Protein AF-K1SPV8-F1 (afdb_monomer)

pLDDT: mean 79.71, std 7.49, range [58.59, 88.69]

Radius of gyration: 21.26 Å; Cα contacts (8 Å, |Δi|>4): 88; chains: 1; bounding box: 41×30×56 Å

Solvent-accessible surface area (backbone atoms only — not comparable to full-atom values): 4701 Å² total; per-residue (Å²): 135,50,61,55,73,54,96,88,42,47,31,58,84,72,56,34,34,48,78,49,71,62,72,85,70,73,63,61,72,45,67,46,76,45,76,46,91,96,56,90,68,63,48,77,44,76,68,86,44,64,59,91,72,88,76,56,72,46,66,48,73,87,62,96,47,75,80,74,74,112

Sequence (70 aa):
MNYFVYNGISSLDMGLRIESKNVFSAPEYDVTFQSIPGRNGDLILPNGRYPNVQVTYSVFLPAKSIAELA

Secondary structure (DSSP, 8-state):
----EETTEETTTTT-EEEEEE---PPPP-EEEEEPTTSSSEEEEE-S--PPPPPEEEEE---SSGGGG-

Foldseek 3Di:
DFWDADPNDIVVVVQKTFPDWPPPDDFDFDWDWDDDPPDPGTDIDGPVDGDDDDIDTDIDHDDPDPVVVD

Nearest PDB structures (foldseek):
  2x8k-assembly1_A  TM=8.050E-01  e=5.481E-01  Bacillus phage SPP1
  2x8k-assembly1_C  TM=6.923E-01  e=8.349E-01  Bacillus phage SPP1

Structure (mmCIF, N/CA/C/O backbone):
data_AF-K1SPV8-F1
#
_entry.id   AF-K1SPV8-F1
#
loop_
_atom_site.group_PDB
_atom_site.id
_atom_site.type_symbol
_atom_site.label_atom_id
_atom_site.label_alt_id
_atom_site.label_comp_id
_atom_site.label_asym_id
_atom_site.label_entity_id
_atom_site.label_seq_id
_atom_site.pdbx_PDB_ins_code
_atom_site.Cartn_x
_atom_site.Cartn_y
_atom_site.Cartn_z
_atom_site.occupancy
_atom_site.B_iso_or_equiv
_atom_site.auth_seq_id
_atom_site.auth_comp_id
_atom_site.auth_asym_id
_atom_site.auth_atom_id
_atom_site.pdbx_PDB_model_num
ATOM 1 N N . MET A 1 1 ? 9.209 -11.740 -5.924 1.00 58.81 1 MET A N 1
ATOM 2 C CA . MET A 1 1 ? 7.985 -11.678 -6.754 1.00 58.81 1 MET A CA 1
ATOM 3 C C . MET A 1 1 ? 7.832 -10.220 -7.184 1.00 58.81 1 MET A C 1
ATOM 5 O O . MET A 1 1 ? 7.221 -9.451 -6.458 1.00 58.81 1 MET A O 1
ATOM 9 N N . ASN A 1 2 ? 8.492 -9.807 -8.274 1.00 75.12 2 ASN A N 1
ATOM 10 C CA . ASN A 1 2 ? 8.733 -8.380 -8.587 1.00 75.12 2 ASN A CA 1
ATOM 11 C C . ASN A 1 2 ? 7.902 -7.886 -9.781 1.00 75.12 2 ASN A C 1
ATOM 13 O O . ASN A 1 2 ? 8.326 -6.995 -10.513 1.00 75.12 2 ASN A O 1
ATOM 17 N N . TYR A 1 3 ? 6.746 -8.503 -10.007 1.00 80.00 3 TYR A N 1
ATOM 18 C CA . TYR A 1 3 ? 5.817 -8.136 -11.067 1.00 80.00 3 TYR A CA 1
ATOM 19 C C . TYR A 1 3 ? 4.381 -8.233 -10.567 1.00 80.00 3 TYR A C 1
ATOM 21 O O . TYR A 1 3 ? 4.102 -8.948 -9.600 1.00 80.00 3 TYR A O 1
ATOM 29 N N . PHE A 1 4 ? 3.484 -7.494 -11.209 1.00 82.81 4 PHE A N 1
ATOM 30 C CA . PHE A 1 4 ? 2.047 -7.604 -10.987 1.00 82.81 4 PHE A CA 1
ATOM 31 C C . 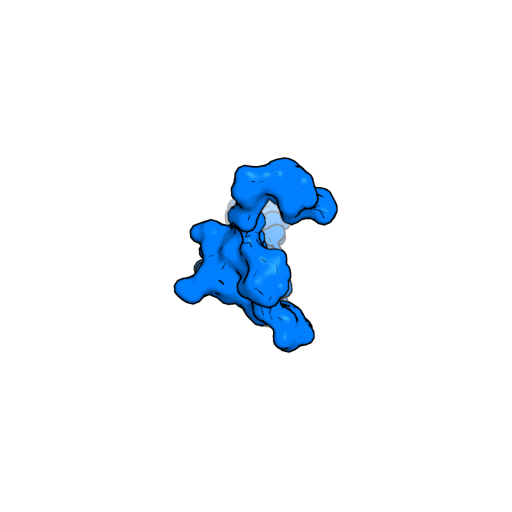PHE A 1 4 ? 1.365 -7.999 -12.294 1.00 82.81 4 PHE A C 1
ATOM 33 O O . PHE A 1 4 ? 1.871 -7.708 -13.376 1.00 82.81 4 PHE A O 1
ATOM 40 N N . VAL A 1 5 ? 0.222 -8.671 -12.183 1.00 86.50 5 VAL A N 1
ATOM 41 C CA . VAL A 1 5 ? -0.649 -8.960 -13.323 1.00 86.50 5 VAL A CA 1
ATOM 42 C C . VAL A 1 5 ? -1.883 -8.089 -13.177 1.00 86.50 5 VAL A C 1
ATOM 44 O O . VAL A 1 5 ? -2.565 -8.149 -12.154 1.00 86.50 5 VAL A O 1
ATOM 47 N N . TYR A 1 6 ? -2.152 -7.269 -14.185 1.00 83.44 6 TYR A N 1
ATOM 48 C CA . TYR A 1 6 ? -3.329 -6.415 -14.235 1.00 83.44 6 TYR A CA 1
ATOM 49 C C . TYR A 1 6 ? -4.089 -6.682 -15.527 1.00 83.44 6 TYR A C 1
ATOM 51 O O . TYR A 1 6 ? -3.519 -6.618 -16.612 1.00 83.44 6 TYR A O 1
ATOM 59 N N . ASN A 1 7 ? -5.377 -7.011 -15.401 1.00 87.00 7 ASN A N 1
ATOM 60 C CA . ASN A 1 7 ? -6.247 -7.327 -16.536 1.00 87.00 7 ASN A CA 1
ATOM 61 C C . ASN A 1 7 ? -5.658 -8.392 -17.494 1.00 87.00 7 ASN A C 1
ATOM 63 O O . ASN A 1 7 ? -5.758 -8.278 -18.711 1.00 87.00 7 ASN A O 1
ATOM 67 N N . GLY A 1 8 ? -4.979 -9.402 -16.939 1.00 87.12 8 GLY A N 1
ATOM 68 C CA . GLY A 1 8 ? -4.331 -10.469 -17.711 1.00 87.12 8 GLY A CA 1
ATOM 69 C C . GLY A 1 8 ? -2.974 -10.112 -18.329 1.00 87.12 8 GLY A C 1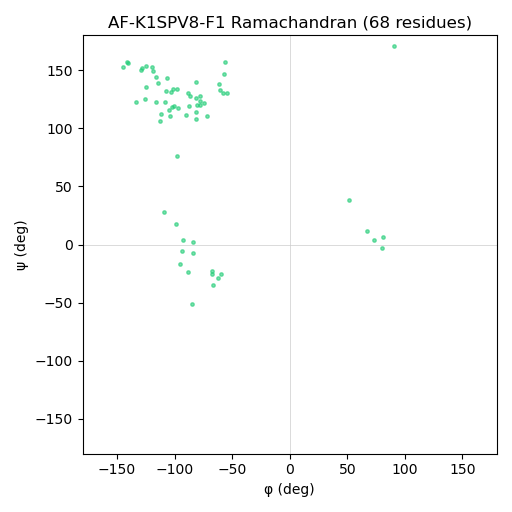
ATOM 70 O O . GLY A 1 8 ? -2.344 -10.994 -18.900 1.00 87.12 8 GLY A O 1
ATOM 71 N N . ILE A 1 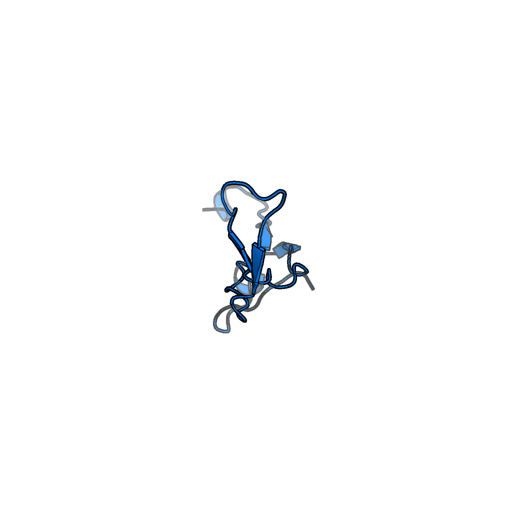9 ? -2.494 -8.873 -18.184 1.00 86.44 9 ILE A N 1
ATOM 72 C CA . ILE A 1 9 ? -1.189 -8.437 -18.698 1.00 86.44 9 ILE A CA 1
ATOM 73 C C . ILE A 1 9 ? -0.184 -8.365 -17.549 1.00 86.44 9 ILE A C 1
ATOM 75 O O . ILE A 1 9 ? -0.470 -7.793 -16.492 1.00 86.44 9 ILE A O 1
ATOM 79 N N . SER A 1 10 ? 0.998 -8.950 -17.743 1.00 85.56 10 SER A N 1
ATOM 80 C CA . SER A 1 10 ? 2.083 -8.879 -16.768 1.00 85.56 10 SER A CA 1
ATOM 81 C C . SER A 1 10 ? 2.847 -7.567 -16.904 1.00 85.56 10 SER A C 1
ATOM 83 O O . SER A 1 10 ? 3.178 -7.139 -18.009 1.00 85.56 10 SER A O 1
ATOM 85 N N . SER A 1 11 ? 3.227 -6.956 -15.780 1.00 84.19 11 SER A N 1
ATOM 86 C CA . SER A 1 11 ? 4.110 -5.783 -15.788 1.00 84.19 11 SER A CA 1
ATOM 87 C C . SER A 1 11 ? 5.467 -6.085 -16.442 1.00 84.19 11 SER A C 1
ATOM 89 O O . SER A 1 11 ? 6.096 -5.182 -16.986 1.00 84.19 11 SER A O 1
ATOM 91 N N . LEU A 1 12 ? 5.901 -7.354 -16.445 1.00 83.69 12 LEU A N 1
ATOM 92 C CA . LEU A 1 12 ? 7.137 -7.787 -17.108 1.00 83.69 12 LEU A CA 1
ATOM 93 C C . LEU A 1 12 ? 7.067 -7.670 -18.628 1.00 83.69 12 LEU A C 1
ATOM 95 O O . LEU A 1 12 ? 8.076 -7.324 -19.236 1.00 83.69 12 LEU A O 1
ATOM 99 N N . ASP A 1 13 ? 5.897 -7.914 -19.221 1.00 83.62 13 ASP A N 1
ATOM 100 C CA . ASP A 1 13 ? 5.697 -7.800 -20.671 1.00 83.62 13 ASP A CA 1
ATOM 101 C C . ASP A 1 13 ? 5.807 -6.335 -21.122 1.00 83.62 13 ASP A C 1
ATOM 103 O O . ASP A 1 13 ? 6.155 -6.049 -22.263 1.00 83.62 13 ASP A O 1
ATOM 107 N N . MET A 1 14 ? 5.578 -5.401 -20.192 1.00 80.56 14 MET A N 1
ATOM 108 C CA . MET A 1 14 ? 5.766 -3.959 -20.369 1.00 80.56 14 MET A CA 1
ATOM 109 C C . MET A 1 14 ? 7.163 -3.472 -19.936 1.00 80.56 14 MET A C 1
ATOM 111 O O . MET A 1 14 ? 7.413 -2.271 -19.903 1.00 80.56 14 MET A O 1
ATOM 115 N N . GLY A 1 15 ? 8.068 -4.373 -19.535 1.00 80.69 15 GLY A N 1
ATOM 116 C CA . GLY A 1 15 ? 9.402 -4.023 -19.032 1.00 80.69 15 GLY A CA 1
ATOM 117 C C . GLY A 1 15 ? 9.432 -3.420 -17.619 1.00 80.69 15 GLY A C 1
ATOM 118 O O . GLY A 1 15 ? 10.507 -3.075 -17.128 1.00 80.69 15 GLY A O 1
ATOM 119 N N . LEU A 1 16 ? 8.290 -3.324 -16.931 1.00 82.19 16 LEU A N 1
ATOM 120 C CA . LEU A 1 16 ? 8.163 -2.715 -15.607 1.00 82.19 16 LEU A CA 1
ATOM 121 C C . LEU A 1 16 ? 8.458 -3.721 -14.491 1.00 82.19 16 LEU A C 1
ATOM 123 O O . LEU A 1 16 ? 7.843 -4.792 -14.393 1.00 82.19 16 LEU A O 1
ATOM 127 N N . ARG A 1 17 ? 9.370 -3.341 -13.591 1.00 84.19 17 ARG A N 1
ATOM 128 C CA . ARG A 1 17 ? 9.732 -4.129 -12.406 1.00 84.19 17 ARG A CA 1
ATOM 129 C C . ARG A 1 17 ? 9.320 -3.408 -11.132 1.00 84.19 17 ARG A C 1
ATOM 131 O O . ARG A 1 17 ? 9.498 -2.202 -11.012 1.00 84.19 17 ARG A O 1
ATOM 138 N N . ILE A 1 18 ? 8.786 -4.158 -10.172 1.00 83.94 18 ILE A N 1
ATOM 139 C CA . ILE A 1 18 ? 8.433 -3.640 -8.847 1.00 83.94 18 ILE A CA 1
ATOM 140 C C . ILE A 1 18 ? 9.708 -3.513 -8.011 1.00 83.94 18 ILE A C 1
ATOM 142 O O . ILE A 1 18 ? 10.419 -4.499 -7.818 1.00 83.94 18 ILE A O 1
ATOM 146 N N . GLU A 1 19 ? 9.964 -2.309 -7.507 1.00 81.06 19 GLU A N 1
ATOM 147 C CA . GLU A 1 19 ? 11.025 -2.016 -6.539 1.00 81.06 19 GLU A CA 1
ATOM 148 C C . GLU A 1 19 ? 10.543 -2.295 -5.116 1.00 81.06 19 GLU A C 1
ATOM 150 O O . GLU A 1 19 ? 11.175 -3.027 -4.358 1.00 81.06 19 GLU A O 1
ATOM 155 N N . SER A 1 20 ? 9.383 -1.742 -4.763 1.00 76.81 20 SER A N 1
ATOM 156 C CA . SER A 1 20 ? 8.771 -1.933 -3.456 1.00 76.81 20 SER A CA 1
ATOM 157 C C . SER A 1 20 ? 7.255 -1.978 -3.566 1.00 76.81 20 SER A C 1
ATOM 159 O O . SER A 1 20 ? 6.636 -1.440 -4.488 1.00 76.81 20 SER A O 1
ATOM 161 N N . LYS A 1 21 ? 6.646 -2.685 -2.619 1.00 71.12 21 LYS A N 1
ATOM 162 C CA . LYS A 1 21 ? 5.208 -2.903 -2.588 1.00 71.12 21 LYS A CA 1
ATOM 163 C C . LYS A 1 21 ? 4.707 -2.653 -1.179 1.00 71.12 21 LYS A C 1
ATOM 165 O O . LYS A 1 21 ? 5.141 -3.335 -0.254 1.00 71.12 21 LYS A O 1
ATOM 170 N N . ASN A 1 22 ? 3.766 -1.729 -1.025 1.00 66.12 22 ASN A N 1
ATOM 171 C CA . ASN A 1 22 ? 3.093 -1.521 0.251 1.00 66.12 22 ASN A CA 1
ATOM 172 C C . ASN A 1 22 ? 1.752 -2.274 0.235 1.00 66.12 22 ASN A C 1
ATOM 174 O O . ASN A 1 22 ? 0.705 -1.697 -0.035 1.00 66.12 22 ASN A O 1
ATOM 178 N N . VAL A 1 23 ? 1.807 -3.605 0.393 1.00 61.47 23 VAL A N 1
ATOM 179 C CA . VAL A 1 23 ? 0.614 -4.490 0.338 1.00 61.47 23 VAL A CA 1
ATOM 180 C C . VAL A 1 23 ? 0.019 -4.810 1.692 1.00 61.47 23 VAL A C 1
ATOM 182 O O . VAL A 1 23 ? -1.058 -5.393 1.752 1.00 61.47 23 VAL A O 1
ATOM 185 N N . PHE A 1 24 ? 0.779 -4.588 2.758 1.00 59.22 24 PHE A N 1
ATOM 186 C CA . PHE A 1 24 ? 0.533 -5.262 4.029 1.00 59.22 24 PHE A CA 1
ATOM 187 C C . PHE A 1 24 ? -0.250 -4.401 5.017 1.00 59.22 24 PHE A C 1
ATOM 189 O O . PHE A 1 24 ? -0.267 -4.692 6.209 1.00 59.22 24 PHE A O 1
ATOM 196 N N . SER A 1 25 ? -0.918 -3.356 4.538 1.00 64.12 25 SER A N 1
ATOM 197 C CA . SER A 1 25 ? -1.912 -2.638 5.321 1.00 64.12 25 SER A CA 1
ATOM 198 C C . SER A 1 25 ? -3.231 -3.406 5.273 1.00 64.12 25 SER A C 1
ATOM 200 O O . SER A 1 25 ? -3.858 -3.544 4.221 1.00 64.12 25 SER A O 1
ATOM 202 N N . ALA A 1 26 ? -3.652 -3.926 6.429 1.00 71.25 26 ALA A N 1
ATOM 203 C CA . ALA A 1 26 ? -5.030 -4.364 6.610 1.00 71.25 26 ALA A CA 1
ATOM 204 C C . ALA A 1 26 ? -5.974 -3.182 6.315 1.00 71.25 26 ALA A C 1
ATOM 206 O O . ALA A 1 26 ? -5.599 -2.035 6.583 1.00 71.25 26 ALA A O 1
ATOM 207 N N . PRO A 1 27 ? -7.174 -3.432 5.765 1.00 73.06 27 PRO A N 1
ATOM 208 C CA . PRO A 1 27 ? -8.150 -2.371 5.592 1.00 73.06 27 PRO A CA 1
ATOM 209 C C . PRO A 1 27 ? -8.472 -1.738 6.940 1.00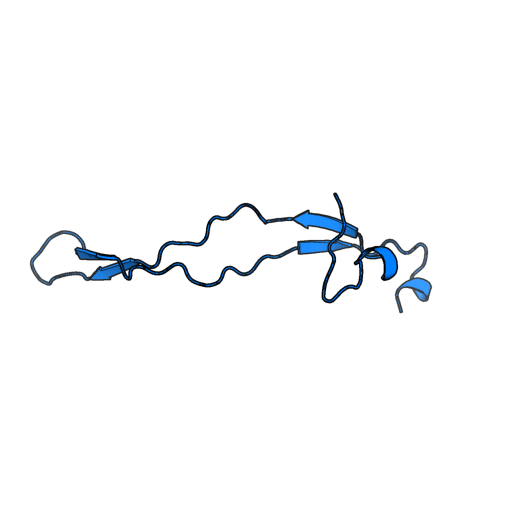 73.06 27 PRO A C 1
ATOM 211 O O . PRO A 1 27 ? -8.730 -2.436 7.924 1.00 73.06 27 PRO A O 1
ATOM 214 N N . GLU A 1 28 ? -8.420 -0.410 6.973 1.00 79.75 28 GLU A N 1
ATOM 215 C CA . GLU A 1 28 ? -8.780 0.358 8.155 1.00 79.75 28 GLU A CA 1
ATOM 216 C C . GLU A 1 28 ? -10.244 0.082 8.495 1.00 79.75 28 GLU A C 1
ATOM 218 O O . GLU A 1 28 ? -11.083 -0.038 7.604 1.00 79.75 28 GLU A O 1
ATOM 223 N N . TYR A 1 29 ? -10.550 -0.092 9.777 1.00 79.94 29 TYR A N 1
ATOM 224 C CA . TYR A 1 29 ? -11.923 -0.300 10.211 1.00 79.94 29 TYR A CA 1
ATOM 225 C C . TYR A 1 29 ? -12.623 1.053 10.311 1.00 79.94 29 TYR A C 1
ATOM 227 O O . TYR A 1 29 ? -12.125 1.946 10.993 1.00 79.94 29 TYR A O 1
ATOM 235 N N . ASP A 1 30 ? -13.770 1.212 9.649 1.00 81.88 30 ASP A N 1
ATOM 236 C CA . ASP A 1 30 ? -14.488 2.482 9.689 1.00 81.88 30 ASP A CA 1
ATOM 237 C C . ASP A 1 30 ? -15.137 2.701 11.062 1.00 81.88 30 ASP A C 1
ATOM 239 O O . ASP A 1 30 ? -16.098 2.021 11.449 1.00 81.88 30 ASP A O 1
ATOM 243 N N . VAL A 1 31 ? -14.597 3.675 11.789 1.00 85.38 31 VAL A N 1
ATOM 244 C CA . VAL A 1 31 ? -15.046 4.094 13.114 1.00 85.38 31 VAL A CA 1
ATOM 245 C C . VAL A 1 31 ? -15.356 5.579 13.096 1.00 85.38 31 VAL A C 1
ATOM 247 O O . VAL A 1 31 ? -14.598 6.391 12.571 1.00 85.38 31 VAL A O 1
ATOM 250 N N . THR A 1 32 ? -16.478 5.946 13.705 1.00 85.19 32 THR A N 1
ATOM 251 C CA . THR A 1 32 ? -16.832 7.351 13.909 1.00 85.19 32 THR A CA 1
ATOM 252 C C . THR A 1 32 ? -16.679 7.706 15.375 1.00 85.19 32 THR A C 1
ATOM 254 O O . THR A 1 32 ? -17.131 6.976 16.256 1.00 85.19 32 THR A O 1
ATOM 257 N N . PHE A 1 33 ? -16.017 8.831 15.629 1.00 87.12 33 PHE A N 1
ATOM 258 C CA . PHE A 1 33 ? -15.826 9.379 16.964 1.00 87.12 33 PHE A CA 1
ATOM 259 C C . PHE A 1 33 ? -16.798 10.539 17.153 1.00 87.12 33 PHE A C 1
ATOM 261 O O . PHE A 1 33 ? -16.754 11.522 16.412 1.00 87.12 33 PHE A O 1
ATOM 268 N N . GLN A 1 34 ? -17.704 10.408 18.120 1.00 86.94 34 GLN A N 1
ATOM 269 C CA . GLN A 1 34 ? -18.678 11.440 18.453 1.00 86.94 34 GLN A CA 1
ATOM 270 C C . GLN A 1 34 ? -18.377 12.028 19.832 1.00 86.94 34 GLN A C 1
ATOM 272 O O . GLN A 1 34 ? -18.567 11.365 20.854 1.00 86.94 34 GLN A O 1
ATOM 277 N N . SER A 1 35 ? -17.975 13.297 19.872 1.00 87.06 35 SER A N 1
ATOM 278 C CA . SER A 1 35 ? -17.813 14.036 21.126 1.00 87.06 35 SER A CA 1
ATOM 279 C C . SER A 1 35 ? -19.175 14.480 21.663 1.00 87.06 35 SER A C 1
ATOM 281 O O . SER A 1 35 ? -19.964 15.110 20.954 1.00 87.06 35 SER A O 1
A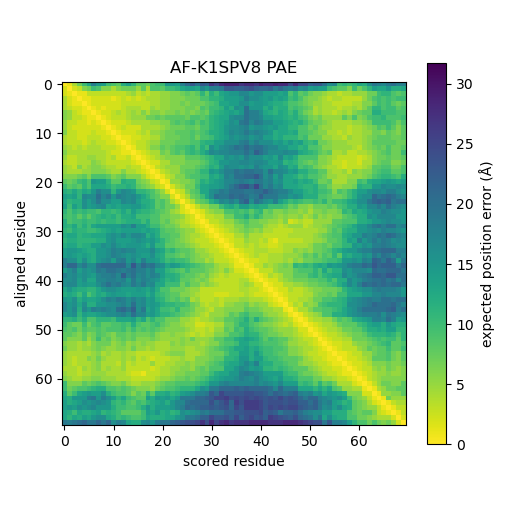TOM 283 N N . ILE A 1 36 ? -19.460 14.175 22.931 1.00 85.75 36 ILE A N 1
ATOM 284 C CA . ILE A 1 36 ? -20.704 14.580 23.598 1.00 85.75 36 ILE A CA 1
ATOM 285 C C . ILE A 1 36 ? -20.416 15.800 24.485 1.00 85.75 36 ILE A C 1
ATOM 287 O O . ILE A 1 36 ? -19.629 15.680 25.428 1.00 85.75 36 ILE A O 1
ATOM 291 N N . PRO A 1 37 ? -21.058 16.962 24.247 1.00 88.50 37 PRO A N 1
ATOM 292 C CA . PRO A 1 37 ? -20.857 18.153 25.066 1.00 88.50 37 PRO A CA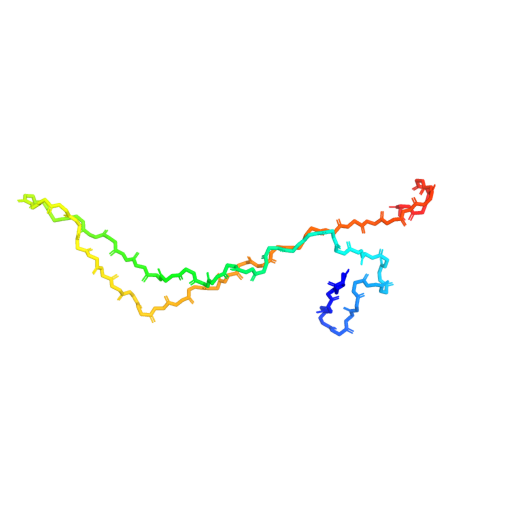 1
ATOM 293 C C . PRO A 1 37 ? -21.090 17.877 26.557 1.00 88.50 37 PRO A C 1
ATOM 295 O O . PRO A 1 37 ? -22.105 17.296 26.942 1.00 88.50 37 PRO A O 1
ATOM 298 N N . GLY A 1 38 ? -20.146 18.295 27.402 1.00 88.69 38 GLY A N 1
ATOM 299 C CA . GLY A 1 38 ? -20.210 18.086 28.853 1.00 88.69 38 GLY A CA 1
ATOM 300 C C . GLY A 1 38 ? -19.766 16.698 29.332 1.00 88.69 38 GLY A C 1
ATOM 301 O O . GLY A 1 38 ? -19.884 16.410 30.522 1.00 88.69 38 GLY A O 1
ATOM 302 N N . ARG A 1 39 ? -19.243 15.839 28.445 1.00 85.69 39 ARG A N 1
ATOM 303 C CA . ARG A 1 39 ? -18.583 14.578 28.808 1.00 85.69 39 ARG A CA 1
ATOM 304 C C . ARG A 1 39 ? -17.132 14.569 28.347 1.00 85.69 39 ARG A C 1
ATOM 306 O O . ARG A 1 39 ? -16.784 15.170 27.338 1.00 85.69 39 ARG A O 1
ATOM 313 N N . ASN A 1 40 ? -16.299 13.865 29.105 1.00 85.06 40 ASN A N 1
ATOM 314 C CA . ASN A 1 40 ? -14.899 13.663 28.760 1.00 85.06 40 ASN A CA 1
ATOM 315 C C . ASN A 1 40 ? -14.767 12.411 27.885 1.00 85.06 40 ASN A C 1
ATOM 317 O O . ASN A 1 40 ? -15.263 11.349 28.264 1.00 85.06 40 ASN A O 1
ATOM 321 N N . GLY A 1 41 ? -14.060 12.541 26.762 1.00 84.62 41 GLY A N 1
ATOM 322 C CA . GLY A 1 41 ? -13.835 11.466 25.794 1.00 84.62 41 GLY A CA 1
ATOM 323 C C . GLY A 1 41 ? -14.891 11.390 24.687 1.00 84.62 41 GLY A C 1
ATOM 324 O O . GLY A 1 41 ? -15.928 12.053 24.745 1.00 84.62 41 GLY A O 1
ATOM 325 N N . ASP A 1 42 ? -14.607 10.554 23.687 1.00 87.12 42 ASP A N 1
ATOM 326 C CA . ASP A 1 42 ? -15.450 10.363 22.506 1.00 87.12 42 ASP A CA 1
ATOM 327 C C . ASP A 1 42 ? -16.187 9.023 22.548 1.00 87.12 42 ASP A C 1
ATOM 329 O O . ASP A 1 42 ? -15.652 8.000 22.983 1.00 87.12 42 ASP A O 1
ATOM 333 N N . LEU A 1 43 ? -17.426 9.020 22.056 1.00 85.31 43 LEU A N 1
ATOM 334 C CA . LEU A 1 43 ? -18.174 7.800 21.792 1.00 85.31 43 LEU A CA 1
ATOM 335 C C . LEU A 1 43 ? -17.670 7.183 20.484 1.00 85.31 43 LEU A C 1
ATOM 337 O O . LEU A 1 43 ? -17.759 7.810 19.429 1.00 85.31 43 LEU A O 1
ATOM 341 N N . ILE A 1 44 ? -17.168 5.951 20.558 1.00 87.81 44 ILE A N 1
ATOM 342 C CA . ILE A 1 44 ? -16.698 5.194 19.394 1.00 87.81 44 ILE A CA 1
ATOM 343 C C . ILE A 1 44 ? -17.873 4.398 18.828 1.00 87.81 44 ILE A C 1
ATOM 345 O O . ILE A 1 44 ? -18.351 3.452 19.457 1.00 87.81 44 ILE A O 1
ATOM 349 N N . LEU A 1 45 ? -18.336 4.780 17.642 1.00 83.44 45 LEU A N 1
ATOM 350 C CA . LEU A 1 45 ? -19.413 4.114 16.919 1.00 83.44 45 LEU A CA 1
ATOM 351 C C . LEU A 1 45 ? -18.815 3.278 15.774 1.00 83.44 45 LEU A C 1
ATOM 353 O O . LEU A 1 45 ? -18.276 3.845 14.814 1.00 83.44 45 LEU A O 1
ATOM 357 N N . PRO A 1 46 ? -18.872 1.937 15.861 1.00 80.38 46 PRO A N 1
ATOM 358 C CA . PRO A 1 46 ? -18.398 1.067 14.796 1.00 80.38 46 PRO A CA 1
ATOM 359 C C . PRO A 1 46 ? -19.392 1.073 13.628 1.00 80.38 46 PRO A C 1
ATOM 361 O O . PRO A 1 46 ? -20.547 0.682 13.790 1.00 80.38 46 PRO A O 1
ATOM 364 N N . ASN A 1 47 ? -18.942 1.452 12.430 1.00 80.31 47 ASN A N 1
ATOM 365 C CA . ASN A 1 47 ? -19.796 1.469 11.235 1.00 80.31 47 ASN A CA 1
ATOM 366 C C . ASN A 1 47 ? -19.886 0.098 10.540 1.00 80.31 47 ASN A C 1
ATOM 368 O O . ASN A 1 47 ? -20.515 -0.027 9.490 1.00 80.31 47 ASN A O 1
ATOM 372 N N . GLY A 1 48 ? -19.248 -0.937 11.103 1.00 81.62 48 GLY A N 1
ATOM 373 C CA . GLY A 1 48 ? -19.367 -2.320 10.635 1.00 81.62 48 GLY A CA 1
ATOM 374 C C . GLY A 1 48 ? -18.766 -2.592 9.255 1.00 81.62 48 GLY A C 1
ATOM 375 O O . GLY A 1 48 ? -19.019 -3.654 8.693 1.00 81.62 48 GLY A O 1
ATOM 376 N N . ARG A 1 49 ? -17.988 -1.659 8.694 1.00 82.69 49 ARG A N 1
ATOM 377 C CA . ARG A 1 49 ? -17.457 -1.752 7.330 1.00 82.69 49 ARG A CA 1
ATOM 378 C C . ARG A 1 49 ?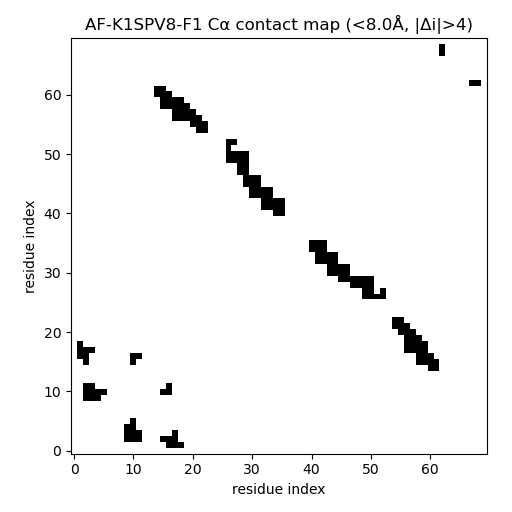 -15.948 -1.541 7.275 1.00 82.69 49 ARG A C 1
ATOM 380 O O . ARG A 1 49 ? -15.373 -0.820 8.085 1.00 82.69 49 ARG A O 1
ATOM 387 N N . TYR A 1 50 ? -15.343 -2.158 6.269 1.00 82.81 50 TYR A N 1
ATOM 388 C CA . TYR A 1 50 ? -13.944 -1.995 5.895 1.00 82.81 50 TYR A CA 1
ATOM 389 C C . TYR A 1 50 ? -13.904 -1.291 4.529 1.00 82.81 50 TYR A C 1
ATOM 391 O O . TYR A 1 50 ? -14.295 -1.913 3.537 1.00 82.81 50 TYR A O 1
ATOM 399 N N . PRO A 1 51 ? -13.543 0.002 4.446 1.00 80.00 51 PRO A N 1
ATOM 400 C CA . PRO A 1 51 ? -13.396 0.718 3.183 1.00 80.00 51 PRO A CA 1
ATOM 401 C C . PRO A 1 51 ? -12.414 0.049 2.216 1.00 80.00 51 PRO A C 1
ATOM 403 O O . PRO A 1 51 ? -11.499 -0.679 2.608 1.00 80.00 51 PRO A O 1
ATOM 406 N N . ASN A 1 52 ? -12.591 0.352 0.926 1.00 79.06 52 ASN A N 1
ATOM 407 C CA . ASN A 1 52 ? -11.641 -0.050 -0.104 1.00 79.06 52 ASN A CA 1
ATOM 408 C C . ASN A 1 52 ? -10.268 0.567 0.173 1.00 79.06 52 ASN A C 1
ATOM 410 O O . ASN A 1 52 ? -10.148 1.772 0.392 1.00 79.06 52 ASN A O 1
ATOM 414 N N . VAL A 1 53 ? -9.232 -0.262 0.092 1.00 78.62 53 VAL A N 1
ATOM 415 C CA . VAL A 1 53 ? -7.841 0.157 0.266 1.00 78.62 53 VAL A CA 1
ATOM 416 C C . VAL A 1 53 ? -7.202 0.381 -1.092 1.00 78.62 53 VAL A C 1
ATOM 418 O O . VAL A 1 53 ? -7.295 -0.458 -1.990 1.00 78.62 53 VAL A O 1
ATOM 421 N N . GLN A 1 54 ? -6.504 1.503 -1.227 1.00 79.38 54 GLN A N 1
ATOM 422 C CA . GLN A 1 54 ? -5.631 1.737 -2.364 1.00 79.38 54 GLN A CA 1
ATOM 423 C C . GLN A 1 54 ? -4.300 1.010 -2.143 1.00 79.38 54 GLN A C 1
ATOM 425 O O . GLN A 1 54 ? -3.588 1.278 -1.178 1.00 79.38 54 GLN A O 1
ATOM 430 N N . VAL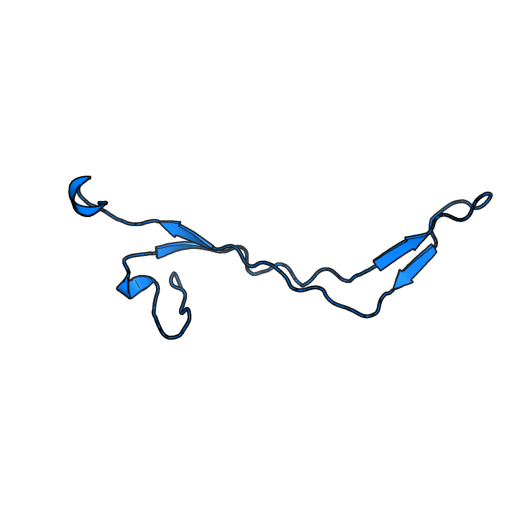 A 1 55 ? -3.957 0.093 -3.048 1.00 79.00 55 VAL A N 1
ATOM 431 C CA . VAL A 1 55 ? -2.661 -0.598 -3.032 1.00 79.00 55 VAL A CA 1
ATOM 432 C C . VAL A 1 55 ? -1.718 0.098 -4.005 1.00 79.00 55 VAL A C 1
ATOM 434 O O . VAL A 1 55 ? -1.962 0.106 -5.212 1.00 79.00 55 VAL A O 1
ATOM 437 N N . THR A 1 56 ? -0.623 0.645 -3.481 1.00 81.12 56 THR A N 1
ATOM 438 C CA . THR A 1 56 ? 0.387 1.353 -4.275 1.00 81.12 56 THR A CA 1
ATOM 439 C C . THR A 1 56 ? 1.603 0.462 -4.521 1.00 81.12 56 THR A C 1
ATOM 441 O O . THR A 1 56 ? 2.130 -0.185 -3.610 1.00 81.12 56 THR A O 1
ATOM 444 N N . TYR A 1 57 ? 2.053 0.442 -5.774 1.00 82.12 57 TYR A N 1
ATOM 445 C CA . TYR A 1 57 ? 3.234 -0.282 -6.232 1.00 82.12 57 TYR A CA 1
ATOM 446 C C . TYR A 1 57 ? 4.261 0.730 -6.735 1.00 82.12 57 TYR A C 1
ATOM 448 O O . TYR A 1 57 ? 3.962 1.484 -7.660 1.00 82.12 57 TYR A O 1
ATOM 456 N N . SER A 1 58 ? 5.464 0.729 -6.166 1.00 83.81 58 SER A N 1
ATOM 457 C CA . SER A 1 58 ? 6.580 1.511 -6.701 1.00 83.81 58 SER A CA 1
ATOM 458 C C . SER A 1 58 ? 7.305 0.667 -7.742 1.00 83.81 58 SER A C 1
ATOM 460 O O . SER A 1 58 ? 7.787 -0.429 -7.435 1.00 83.81 58 SER A O 1
ATOM 462 N N . VAL A 1 59 ? 7.350 1.151 -8.983 1.00 85.50 59 VAL A N 1
ATOM 463 C CA . VAL A 1 59 ? 7.937 0.438 -10.125 1.00 85.50 59 VAL A CA 1
ATOM 464 C C . VAL A 1 59 ? 9.003 1.272 -10.815 1.00 85.50 59 VAL A C 1
ATOM 466 O O . VAL A 1 59 ? 8.944 2.499 -10.796 1.00 85.50 59 VAL A O 1
ATOM 469 N N . PHE A 1 60 ? 9.948 0.598 -11.465 1.00 84.50 60 PHE A N 1
ATOM 470 C CA . PHE A 1 60 ? 10.971 1.226 -12.291 1.00 84.50 60 PHE A CA 1
ATOM 471 C C . PHE A 1 60 ? 11.037 0.578 -13.675 1.00 84.50 60 PHE A C 1
ATOM 473 O O . PHE A 1 60 ? 10.765 -0.619 -13.840 1.00 84.50 60 PHE A O 1
ATOM 480 N N . LEU A 1 61 ? 11.432 1.386 -14.660 1.00 83.50 61 LEU A N 1
ATOM 481 C CA . LEU A 1 61 ? 11.715 0.953 -16.023 1.00 83.50 61 LEU A CA 1
ATOM 482 C C . LEU A 1 61 ? 13.239 0.930 -16.231 1.00 83.50 61 LEU A C 1
ATOM 484 O O . LEU A 1 61 ? 13.881 1.978 -16.156 1.00 83.50 61 LEU A O 1
ATOM 488 N N . PRO A 1 62 ? 13.848 -0.239 -16.472 1.00 76.38 62 PRO A N 1
ATOM 489 C CA . PRO A 1 62 ? 15.257 -0.326 -16.809 1.00 76.38 62 PRO A CA 1
ATOM 490 C C . PRO A 1 62 ? 15.454 -0.025 -18.300 1.00 76.38 62 PRO A C 1
ATOM 492 O O . PRO A 1 62 ? 15.145 -0.866 -19.140 1.00 76.38 62 PRO A O 1
ATOM 495 N N . ALA A 1 63 ? 16.012 1.141 -18.621 1.00 77.69 63 ALA A N 1
ATOM 496 C CA . ALA A 1 63 ? 16.445 1.499 -19.974 1.00 77.69 63 ALA A CA 1
ATOM 497 C C . ALA A 1 63 ? 17.963 1.705 -20.014 1.00 77.69 63 ALA A C 1
ATOM 499 O O . ALA A 1 63 ? 18.553 2.199 -19.050 1.00 77.69 63 ALA A O 1
ATOM 500 N N . LYS A 1 64 ? 18.608 1.323 -21.123 1.00 72.06 64 LYS A N 1
ATOM 501 C CA . LYS A 1 64 ? 20.050 1.552 -21.318 1.00 72.06 64 LYS A CA 1
ATOM 502 C C . LYS A 1 64 ? 20.327 2.914 -21.949 1.00 72.06 64 LYS A C 1
ATOM 504 O O . LYS A 1 64 ? 21.423 3.443 -21.785 1.00 72.06 64 LYS A O 1
ATOM 509 N N . SER A 1 65 ? 19.350 3.482 -22.657 1.00 72.94 65 SER A N 1
ATOM 510 C CA . SER A 1 65 ? 19.450 4.803 -23.278 1.00 72.94 65 SER A CA 1
ATOM 511 C C . SER A 1 65 ? 18.137 5.584 -23.178 1.00 72.94 65 SER A C 1
ATOM 513 O O . SER A 1 65 ? 17.064 4.999 -23.067 1.00 72.94 65 SER A O 1
ATOM 515 N N . ILE A 1 66 ? 18.216 6.916 -23.256 1.00 72.69 66 ILE A N 1
ATOM 516 C CA . ILE A 1 66 ? 17.040 7.809 -23.239 1.00 72.69 66 ILE A CA 1
ATOM 517 C C . ILE A 1 66 ? 16.118 7.555 -24.443 1.00 72.69 66 ILE A C 1
ATOM 519 O O . ILE A 1 66 ? 14.911 7.730 -24.331 1.00 72.69 66 ILE A O 1
ATOM 523 N N . ALA A 1 67 ? 16.664 7.096 -25.574 1.00 73.88 67 ALA A N 1
ATOM 524 C CA . ALA A 1 67 ? 15.885 6.781 -26.771 1.00 73.88 67 ALA A CA 1
ATOM 525 C C . ALA A 1 67 ? 14.957 5.566 -26.588 1.00 73.88 67 ALA A C 1
ATOM 527 O O . ALA A 1 67 ? 13.944 5.472 -27.267 1.00 73.88 67 ALA A O 1
ATOM 528 N N . GLU A 1 68 ? 15.285 4.655 -25.666 1.00 68.81 68 GLU A N 1
ATOM 529 C CA . GLU A 1 68 ? 14.442 3.504 -25.303 1.00 68.81 68 GLU A CA 1
ATOM 530 C C . GLU A 1 68 ? 13.363 3.864 -24.265 1.00 68.81 68 GLU A C 1
ATOM 532 O O . GLU A 1 68 ? 12.532 3.024 -23.931 1.00 68.81 68 GLU A O 1
ATOM 537 N N . LEU A 1 69 ? 13.396 5.087 -23.719 1.00 66.75 69 LEU A N 1
ATOM 538 C CA . LEU A 1 69 ? 12.468 5.567 -22.690 1.00 66.75 69 LEU A CA 1
ATOM 539 C C . LEU A 1 69 ? 11.256 6.326 -23.275 1.00 66.75 69 LEU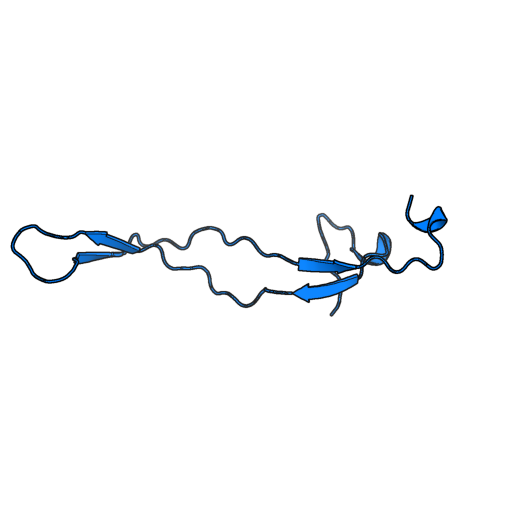 A C 1
ATOM 541 O O . LEU A 1 69 ? 10.396 6.748 -22.503 1.00 66.75 69 LEU A O 1
ATOM 545 N N . ALA A 1 70 ? 11.243 6.558 -24.594 1.00 58.59 70 ALA A N 1
ATOM 546 C CA . ALA A 1 70 ? 10.311 7.436 -25.310 1.00 58.59 70 ALA A CA 1
ATOM 547 C C . ALA A 1 70 ? 9.113 6.696 -25.920 1.00 58.59 70 ALA A C 1
ATOM 549 O O . ALA A 1 70 ? 9.302 5.562 -26.415 1.00 58.59 70 ALA A O 1
#

Mean predicted aligned error: 9.87 Å

Organism: NCBI:txid408170